Protein AF-A0AAD2RDF7-F1 (afdb_monomer)

Solvent-accessible surface area (backbone atoms only — not comparable to full-atom values): 6255 Å² total; per-residue (Å²): 138,85,80,79,76,79,86,71,86,76,76,76,45,74,53,82,87,52,53,69,68,60,45,61,56,57,56,38,82,54,84,51,80,73,48,51,39,19,70,72,67,72,40,93,87,49,51,53,66,61,49,50,34,53,50,67,67,74,44,80,82,80,80,79,74,53,70,69,56,52,53,47,63,70,41,46,64,58,53,50,52,51,49,27,71,75,68,74,50,88,85,78,90,74,53,68,73

Sequence (97 aa):
MAIAKEKTMNILASVKDMDRTQWLLTRRLGIGGSDAGIIMGLNQYKTAFELWLDKTDQVLPDESAGEAAYWGNQMEEVVAKEFEKRTGKKVRRSNMM

Nearest PDB structures (foldseek):
  3cpm-assembly1_A  TM=4.445E-01  e=9.273E+00  unclassified

InterPro domains:
  IPR011335 Restriction endonuclease type II-like [SSF52980] (7-96)
  IPR011604 PD-(D/E)XK endonuclease-like domain superfamily [G3DSA:3.90.320.10] (19-97)
  IPR019080 YqaJ viral recombinase [PF09588] (22-96)

pLDDT: mean 87.5, std 13.0, range [37.5, 98.44]

Secondary structure (DSSP, 8-state):
-PPPPP-------B-TT--HHHHHHHGGGS--HHHHHHHTT--SS--HHHHHHHHTTSS-------HHHHHHHHHHHHHHHHHHHHH--------B-

Mean predicted aligned error: 6.74 Å

Foldseek 3Di:
DDDPDPPDDDFQDQQPPPDPQRVLVSPLVDQDPVNVCQVVVNDPPDHPVRNVCSSVVVDRRPPDDDPVNVVCVVCVVVVQVVCCVVPVDDDDDDRID

Structure (mmCIF, N/CA/C/O backbone):
data_AF-A0AAD2RDF7-F1
#
_entry.id   AF-A0AAD2RDF7-F1
#
loop_
_atom_site.group_PDB
_atom_site.id
_atom_site.type_symbol
_atom_site.label_atom_id
_atom_site.label_alt_id
_atom_site.label_comp_id
_atom_site.label_asym_id
_atom_site.label_entity_id
_atom_site.label_seq_id
_atom_site.pdbx_PDB_ins_code
_atom_site.Cartn_x
_atom_site.Cartn_y
_atom_site.Cartn_z
_atom_site.occupancy
_atom_site.B_iso_or_equiv
_atom_site.auth_seq_id
_atom_site.auth_comp_id
_atom_site.auth_asym_id
_atom_site.auth_atom_id
_atom_site.pdbx_PDB_model_num
ATOM 1 N N . MET A 1 1 ? 14.328 -39.584 7.630 1.00 37.50 1 MET A N 1
ATOM 2 C CA . MET A 1 1 ? 13.073 -38.940 8.069 1.00 37.50 1 MET A CA 1
ATOM 3 C C . MET A 1 1 ? 13.374 -37.458 8.275 1.00 37.50 1 MET A C 1
ATOM 5 O O . MET A 1 1 ? 14.008 -37.114 9.261 1.00 37.50 1 MET A O 1
ATOM 9 N N . ALA A 1 2 ? 13.085 -36.610 7.282 1.00 44.03 2 ALA A N 1
ATOM 10 C CA . ALA A 1 2 ? 13.400 -35.181 7.338 1.00 44.03 2 ALA A CA 1
ATOM 11 C C . ALA A 1 2 ? 12.224 -34.434 7.976 1.00 44.03 2 ALA A C 1
ATOM 13 O O . ALA A 1 2 ? 11.108 -34.486 7.467 1.00 44.03 2 ALA A O 1
ATOM 14 N N . ILE A 1 3 ? 12.477 -33.782 9.108 1.00 47.31 3 ILE A N 1
ATOM 15 C CA . ILE A 1 3 ? 11.511 -32.911 9.775 1.00 47.31 3 ILE A CA 1
ATOM 16 C C . ILE A 1 3 ? 11.388 -31.656 8.906 1.00 47.31 3 ILE A C 1
ATOM 18 O O . ILE A 1 3 ? 12.374 -30.946 8.699 1.00 47.31 3 ILE A O 1
ATOM 22 N N . ALA A 1 4 ? 10.202 -31.409 8.349 1.00 50.78 4 ALA A N 1
ATOM 23 C CA . ALA A 1 4 ? 9.905 -30.153 7.677 1.00 50.78 4 ALA A CA 1
ATOM 24 C C . ALA A 1 4 ? 10.117 -29.015 8.688 1.00 50.78 4 ALA A C 1
ATOM 26 O O . ALA A 1 4 ? 9.457 -28.986 9.724 1.00 50.78 4 ALA A O 1
ATOM 27 N N . LYS A 1 5 ? 11.064 -28.106 8.421 1.00 53.25 5 LYS A N 1
ATOM 28 C CA . LYS A 1 5 ? 11.174 -26.860 9.189 1.00 53.25 5 LYS A CA 1
ATOM 29 C C . LYS A 1 5 ? 9.832 -26.138 9.072 1.00 53.25 5 LYS A C 1
ATOM 31 O O . LYS A 1 5 ? 9.396 -25.863 7.954 1.00 53.25 5 LYS A O 1
ATOM 36 N N . GLU A 1 6 ? 9.184 -25.859 10.200 1.00 57.34 6 GLU A N 1
ATOM 37 C CA . GLU A 1 6 ? 8.020 -24.975 10.239 1.00 57.34 6 GLU A CA 1
ATOM 38 C C . GLU A 1 6 ? 8.359 -23.680 9.497 1.00 57.34 6 GLU A C 1
ATOM 40 O O . GLU A 1 6 ? 9.384 -23.044 9.753 1.00 57.34 6 GLU A O 1
ATOM 45 N N . LYS A 1 7 ? 7.518 -23.310 8.530 1.00 56.06 7 LYS A N 1
ATOM 46 C CA . LYS A 1 7 ? 7.661 -22.070 7.771 1.00 56.06 7 LYS A CA 1
ATOM 47 C C . LYS A 1 7 ? 7.223 -20.917 8.675 1.00 56.06 7 LYS A C 1
ATOM 49 O O . LYS A 1 7 ? 6.081 -20.475 8.612 1.00 56.06 7 LYS A O 1
ATOM 54 N N . THR A 1 8 ? 8.112 -20.474 9.557 1.00 56.31 8 THR A N 1
ATOM 55 C CA . THR A 1 8 ? 7.883 -19.294 10.391 1.00 56.31 8 THR A CA 1
ATOM 56 C C . THR A 1 8 ? 7.832 -18.053 9.505 1.00 56.31 8 THR A C 1
ATOM 58 O O . THR A 1 8 ? 8.682 -17.860 8.635 1.00 56.31 8 THR A O 1
ATOM 61 N N . MET A 1 9 ? 6.813 -17.216 9.700 1.00 64.25 9 MET A N 1
ATOM 62 C CA . MET A 1 9 ? 6.730 -15.905 9.062 1.00 64.25 9 MET A CA 1
ATOM 63 C C . MET A 1 9 ? 7.860 -15.032 9.618 1.00 64.25 9 MET A C 1
ATOM 65 O O . MET A 1 9 ? 7.844 -14.674 10.794 1.00 64.25 9 MET A O 1
ATOM 69 N N . ASN A 1 10 ? 8.852 -14.721 8.788 1.00 74.12 10 ASN A N 1
ATOM 70 C CA . ASN A 1 10 ? 9.927 -13.817 9.176 1.00 74.12 10 ASN A CA 1
ATOM 71 C C . ASN A 1 10 ? 9.421 -12.378 9.066 1.00 74.12 10 ASN A C 1
ATOM 73 O O . ASN A 1 10 ? 9.040 -11.950 7.980 1.00 74.12 10 ASN A O 1
ATOM 77 N N . ILE A 1 11 ? 9.427 -11.651 10.184 1.00 79.19 11 ILE A N 1
ATOM 78 C CA . ILE A 1 11 ? 9.245 -10.195 10.190 1.00 79.19 11 ILE A CA 1
ATOM 79 C C . ILE A 1 11 ? 10.523 -9.596 9.596 1.00 79.19 11 ILE A C 1
ATOM 81 O O . ILE A 1 11 ? 11.613 -9.827 10.121 1.00 79.19 11 ILE A O 1
ATOM 85 N N . LEU A 1 12 ? 10.388 -8.876 8.486 1.00 80.94 12 LEU A N 1
ATOM 86 C CA . LEU A 1 12 ? 11.482 -8.242 7.759 1.00 80.94 12 LEU A CA 1
ATOM 87 C C . LEU A 1 12 ? 11.963 -6.980 8.479 1.00 80.94 12 LEU A C 1
ATOM 89 O O . LEU A 1 12 ? 13.170 -6.780 8.605 1.00 80.94 12 LEU A O 1
ATOM 93 N N . ALA A 1 13 ? 11.043 -6.134 8.957 1.00 83.19 13 ALA A N 1
ATOM 94 C CA . ALA A 1 13 ? 11.395 -4.903 9.667 1.00 83.19 13 ALA A CA 1
ATOM 95 C C . ALA A 1 13 ? 10.232 -4.292 10.470 1.00 83.19 13 ALA A C 1
ATOM 97 O O . ALA A 1 13 ? 9.055 -4.494 10.172 1.00 83.19 13 ALA A O 1
ATOM 98 N N . SER A 1 14 ? 10.574 -3.457 11.459 1.00 87.06 14 SER A N 1
ATOM 99 C CA . SER A 1 14 ? 9.644 -2.477 12.039 1.00 87.06 14 SER A CA 1
ATOM 100 C C . SER A 1 14 ? 9.677 -1.194 11.213 1.00 87.06 14 SER A C 1
ATOM 102 O O . SER A 1 14 ? 10.755 -0.659 10.964 1.00 87.06 14 SER A O 1
ATOM 104 N N . VAL A 1 15 ? 8.511 -0.670 10.833 1.00 89.00 15 VAL A N 1
ATOM 105 C CA . VAL A 1 15 ? 8.398 0.554 10.014 1.00 89.00 15 VAL A CA 1
ATOM 106 C C . VAL A 1 15 ? 8.064 1.812 10.821 1.00 89.00 15 VAL A C 1
ATOM 108 O O . VAL A 1 15 ? 7.845 2.867 10.241 1.00 89.00 15 VAL A O 1
ATOM 111 N N . LYS A 1 16 ? 8.001 1.719 12.157 1.00 85.38 16 LYS A N 1
ATOM 112 C CA . LYS A 1 16 ? 7.489 2.796 13.028 1.00 85.38 16 LYS A CA 1
ATOM 113 C C . LYS A 1 16 ? 8.232 4.132 12.869 1.00 85.38 16 LYS A C 1
ATOM 115 O O . LYS A 1 16 ? 7.583 5.170 12.877 1.00 85.38 16 LYS A O 1
ATOM 120 N N . ASP A 1 17 ? 9.551 4.075 12.715 1.00 87.00 17 ASP A N 1
ATOM 121 C CA . ASP A 1 17 ? 10.444 5.242 12.671 1.00 87.00 17 ASP A CA 1
ATOM 122 C C . ASP A 1 17 ? 11.322 5.221 11.405 1.00 87.00 17 ASP A C 1
ATOM 124 O O . ASP A 1 17 ? 12.431 5.750 11.378 1.00 87.00 17 ASP A O 1
ATOM 128 N N . MET A 1 18 ? 10.852 4.528 10.365 1.00 90.44 18 MET A N 1
ATOM 129 C CA . MET A 1 18 ? 11.595 4.335 9.127 1.00 90.44 18 MET A CA 1
ATOM 130 C C . MET A 1 18 ? 11.412 5.546 8.211 1.00 90.44 18 MET A C 1
ATOM 132 O O . MET A 1 18 ? 10.287 6.000 7.997 1.00 90.44 18 MET A O 1
ATOM 136 N N . ASP A 1 19 ? 12.511 6.044 7.646 1.00 90.19 19 ASP A N 1
ATOM 137 C CA . ASP A 1 19 ? 12.438 7.073 6.613 1.00 90.19 19 ASP A CA 1
ATOM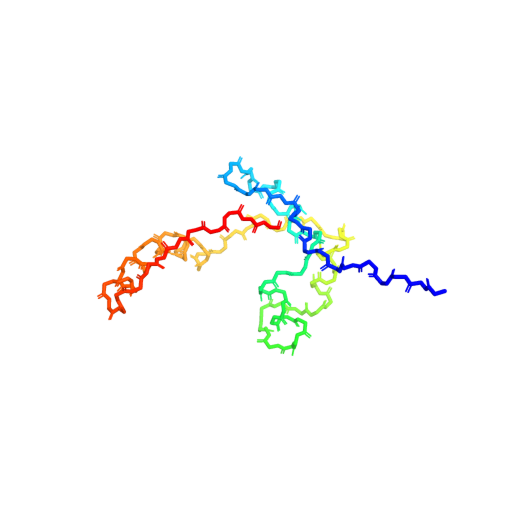 138 C C . ASP A 1 19 ? 11.690 6.554 5.375 1.00 90.19 19 ASP A C 1
ATOM 140 O O . ASP A 1 19 ? 11.671 5.354 5.083 1.00 90.19 19 ASP A O 1
ATOM 144 N N . ARG A 1 20 ? 11.076 7.466 4.622 1.00 85.25 20 ARG A N 1
ATOM 145 C CA . ARG A 1 20 ? 10.268 7.120 3.459 1.00 85.25 20 ARG A CA 1
ATOM 146 C C . ARG A 1 20 ? 11.063 6.380 2.386 1.00 85.25 20 ARG A C 1
ATOM 148 O O . ARG A 1 20 ? 10.557 5.391 1.855 1.00 85.25 20 ARG A O 1
ATOM 155 N N . THR A 1 21 ? 12.283 6.805 2.079 1.00 88.19 21 THR A N 1
ATOM 156 C CA . THR A 1 21 ? 13.119 6.140 1.071 1.00 88.19 21 THR A CA 1
ATOM 157 C C . THR A 1 21 ? 13.544 4.760 1.569 1.00 88.19 21 THR A C 1
ATOM 159 O O . THR A 1 21 ? 13.449 3.776 0.833 1.00 88.19 21 THR A O 1
ATOM 162 N N . GLN A 1 22 ? 13.903 4.637 2.850 1.00 89.69 22 GLN A N 1
ATOM 163 C CA . GLN A 1 22 ? 14.206 3.338 3.459 1.00 89.69 22 GLN A CA 1
ATOM 164 C C . GLN A 1 22 ? 12.989 2.398 3.431 1.00 89.69 22 GLN A C 1
ATOM 166 O O . GLN A 1 22 ? 13.130 1.207 3.144 1.00 89.69 22 GLN A O 1
ATOM 171 N N . TRP A 1 23 ? 11.787 2.924 3.663 1.00 89.69 23 TRP A N 1
ATOM 172 C CA . TRP A 1 23 ? 10.541 2.168 3.573 1.00 89.69 23 TRP A CA 1
ATOM 173 C C . TRP A 1 23 ? 10.242 1.709 2.142 1.00 89.69 23 TRP A C 1
ATOM 175 O O . TRP A 1 23 ? 9.891 0.545 1.929 1.00 89.69 23 TRP A O 1
ATOM 185 N N . LEU A 1 24 ? 10.444 2.582 1.150 1.00 89.25 24 LEU A N 1
ATOM 186 C CA . LEU A 1 24 ? 10.284 2.255 -0.269 1.00 89.25 24 LEU A CA 1
ATOM 187 C C . LEU A 1 24 ? 11.256 1.166 -0.739 1.00 89.25 24 LEU A C 1
ATOM 189 O O . LEU A 1 24 ? 10.871 0.332 -1.555 1.00 89.25 24 LEU A O 1
ATOM 193 N N . LEU A 1 25 ? 12.479 1.138 -0.212 1.00 89.75 25 LEU A N 1
ATOM 194 C CA . LEU A 1 25 ? 13.441 0.072 -0.493 1.00 89.75 25 LEU A CA 1
ATOM 195 C C . LEU A 1 25 ? 13.070 -1.225 0.235 1.00 89.75 25 LEU A C 1
ATOM 197 O O . LEU A 1 25 ? 13.006 -2.286 -0.380 1.00 89.75 25 LEU A O 1
ATOM 201 N N . THR A 1 26 ? 12.743 -1.147 1.526 1.00 90.19 26 THR A N 1
ATOM 202 C CA . THR A 1 26 ? 12.397 -2.329 2.335 1.00 90.19 26 THR A CA 1
ATOM 203 C C . THR A 1 26 ? 11.175 -3.057 1.769 1.00 90.19 26 THR A C 1
ATOM 205 O O . THR A 1 26 ? 11.186 -4.283 1.658 1.00 90.19 26 THR A O 1
ATOM 208 N N . ARG A 1 27 ? 10.150 -2.325 1.299 1.00 90.12 27 ARG A N 1
ATOM 209 C CA . ARG A 1 27 ? 8.949 -2.936 0.698 1.00 90.12 27 ARG A CA 1
ATOM 210 C C . ARG A 1 27 ? 9.218 -3.690 -0.605 1.00 90.12 27 ARG A C 1
ATOM 212 O O . ARG A 1 27 ? 8.319 -4.382 -1.080 1.00 90.12 27 ARG A O 1
ATOM 219 N N . ARG A 1 28 ? 10.394 -3.554 -1.230 1.00 91.25 28 ARG A N 1
ATOM 220 C CA . ARG A 1 28 ? 10.760 -4.338 -2.424 1.00 91.25 28 ARG A CA 1
ATOM 221 C C . ARG A 1 28 ? 11.093 -5.790 -2.088 1.00 91.25 28 ARG A C 1
ATOM 223 O O . ARG A 1 28 ? 10.899 -6.654 -2.933 1.00 91.25 28 ARG A O 1
ATOM 230 N N . LEU A 1 29 ? 11.479 -6.069 -0.842 1.00 90.44 29 LEU A N 1
ATOM 231 C CA . LEU A 1 29 ? 11.876 -7.402 -0.373 1.00 90.44 29 LEU A CA 1
ATOM 232 C C . LEU A 1 29 ? 10.712 -8.399 -0.245 1.00 90.44 29 LEU A C 1
ATOM 234 O O . LEU A 1 29 ? 10.937 -9.587 -0.024 1.00 90.44 29 LEU A O 1
ATOM 238 N N . GLY A 1 30 ? 9.469 -7.937 -0.377 1.00 90.06 30 GLY A N 1
ATOM 239 C CA . GLY A 1 30 ? 8.279 -8.774 -0.275 1.00 90.06 30 GLY A CA 1
ATOM 240 C C . GLY A 1 30 ? 7.158 -8.317 -1.200 1.00 90.06 30 GLY A C 1
ATOM 241 O O . GLY A 1 30 ? 7.241 -7.274 -1.845 1.00 90.06 30 GLY A O 1
ATOM 242 N N . ILE A 1 31 ? 6.088 -9.108 -1.256 1.00 92.06 31 ILE A N 1
ATOM 243 C CA . ILE A 1 31 ? 4.850 -8.772 -1.968 1.00 92.06 31 ILE A CA 1
ATOM 244 C C . ILE A 1 31 ? 3.841 -8.255 -0.943 1.00 92.06 31 ILE A C 1
ATOM 246 O O . ILE A 1 31 ? 3.450 -8.984 -0.033 1.00 92.06 31 ILE A O 1
ATOM 250 N N . GLY A 1 32 ? 3.445 -6.990 -1.082 1.00 90.19 32 GLY A N 1
ATOM 251 C CA . GLY A 1 32 ? 2.458 -6.344 -0.220 1.00 90.19 32 GLY A CA 1
ATOM 252 C C . GLY A 1 32 ? 1.023 -6.468 -0.743 1.00 90.19 32 GLY A C 1
ATOM 253 O O . GLY A 1 32 ? 0.768 -6.981 -1.833 1.00 90.19 32 GLY A O 1
ATOM 254 N N . GLY A 1 33 ? 0.064 -5.931 0.018 1.00 90.38 33 GLY A N 1
ATOM 255 C CA . GLY A 1 33 ? -1.359 -5.974 -0.348 1.00 90.38 33 GLY A CA 1
ATOM 256 C C . GLY A 1 33 ? -1.682 -5.284 -1.681 1.00 90.38 33 GLY A C 1
ATOM 257 O O . GLY A 1 33 ? -2.479 -5.798 -2.461 1.00 90.38 33 GLY A O 1
ATOM 258 N N . SER 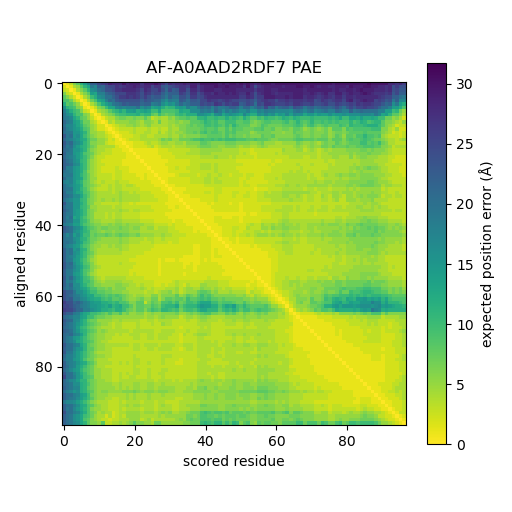A 1 34 ? -1.022 -4.162 -1.986 1.00 89.50 34 SER A N 1
ATOM 259 C CA . SER A 1 34 ? -1.169 -3.465 -3.274 1.00 89.50 34 SER A CA 1
ATOM 260 C C . SER A 1 34 ? -0.639 -4.284 -4.452 1.00 89.50 34 SER A C 1
ATOM 262 O O . SER A 1 34 ? -1.216 -4.264 -5.538 1.00 89.50 34 SER A O 1
ATOM 264 N N . ASP A 1 35 ? 0.452 -5.018 -4.227 1.00 94.81 35 ASP A N 1
ATOM 265 C CA . ASP A 1 35 ? 1.130 -5.812 -5.249 1.00 94.81 35 ASP A CA 1
ATOM 266 C C . ASP A 1 35 ? 0.280 -7.022 -5.644 1.00 94.81 35 ASP A C 1
ATOM 268 O O . ASP A 1 35 ? 0.213 -7.375 -6.818 1.00 94.81 35 ASP A O 1
ATOM 272 N N . ALA A 1 36 ? -0.436 -7.610 -4.679 1.00 95.44 36 ALA A N 1
ATOM 273 C CA . ALA A 1 36 ? -1.335 -8.732 -4.923 1.00 95.44 36 ALA A CA 1
ATOM 274 C C . ALA A 1 36 ? -2.401 -8.399 -5.984 1.00 95.44 36 ALA A C 1
ATOM 276 O O . ALA A 1 36 ? -2.623 -9.190 -6.897 1.00 95.44 36 ALA A O 1
ATOM 277 N N . GLY A 1 37 ? -3.009 -7.208 -5.927 1.00 95.69 37 GLY A N 1
ATOM 278 C CA . GLY A 1 37 ? -3.988 -6.777 -6.932 1.00 95.69 37 GLY A CA 1
ATOM 279 C C . GLY A 1 37 ? -3.388 -6.617 -8.335 1.00 95.69 37 GLY A C 1
ATOM 280 O O . GLY A 1 37 ? -4.041 -6.952 -9.321 1.00 95.69 37 GLY A O 1
ATOM 281 N N . ILE A 1 38 ? -2.135 -6.157 -8.425 1.00 96.50 38 ILE A N 1
ATOM 282 C CA . ILE A 1 38 ? -1.404 -6.022 -9.695 1.00 96.50 38 ILE A CA 1
ATOM 283 C C . ILE A 1 38 ? -1.087 -7.399 -10.287 1.00 96.50 38 ILE A C 1
ATOM 285 O O . ILE A 1 38 ? -1.331 -7.629 -11.468 1.00 96.50 38 ILE A O 1
ATOM 289 N N . ILE A 1 39 ? -0.591 -8.329 -9.464 1.00 96.19 39 ILE A N 1
ATOM 290 C CA . ILE A 1 39 ? -0.264 -9.703 -9.881 1.00 96.19 39 ILE A CA 1
ATOM 291 C C . ILE A 1 39 ? -1.509 -10.423 -10.406 1.00 96.19 39 ILE A C 1
ATOM 293 O O . ILE A 1 39 ? -1.434 -11.140 -11.400 1.00 96.19 39 ILE A O 1
ATOM 297 N N . MET A 1 40 ? -2.661 -10.196 -9.772 1.00 96.56 40 MET A N 1
ATOM 298 C CA . MET A 1 40 ? -3.942 -10.761 -10.203 1.00 96.56 40 MET A CA 1
ATOM 299 C C . MET A 1 40 ? -4.536 -10.071 -11.443 1.00 96.56 40 MET A C 1
ATOM 301 O O . MET A 1 40 ? -5.596 -10.484 -11.907 1.00 96.56 40 MET A O 1
ATOM 305 N N . GLY A 1 41 ? -3.900 -9.021 -11.975 1.00 94.62 41 GLY A N 1
ATOM 306 C CA . GLY A 1 41 ? -4.399 -8.273 -13.133 1.00 94.62 41 GLY A CA 1
ATOM 307 C C . GLY A 1 41 ? -5.643 -7.425 -12.844 1.00 94.62 41 GLY A C 1
ATOM 308 O O . GLY A 1 41 ? -6.357 -7.054 -13.769 1.00 94.62 41 GLY A O 1
ATOM 309 N N . LEU A 1 42 ? -5.918 -7.120 -11.572 1.00 95.06 42 LEU A N 1
ATOM 310 C CA . LEU A 1 42 ? -7.082 -6.339 -11.129 1.00 95.06 42 LEU A CA 1
ATOM 311 C C . LEU A 1 42 ? -6.746 -4.860 -10.877 1.00 95.06 42 LEU A C 1
ATOM 313 O O . LEU A 1 42 ? -7.572 -4.105 -10.367 1.00 95.06 42 LEU A O 1
ATOM 317 N N . ASN A 1 43 ? -5.519 -4.444 -11.189 1.00 93.50 43 ASN A N 1
ATOM 318 C CA . ASN A 1 43 ? -5.045 -3.083 -10.984 1.00 93.50 43 ASN A CA 1
ATOM 319 C C . ASN A 1 43 ? -5.084 -2.293 -12.303 1.00 93.50 43 ASN A C 1
ATOM 321 O O . ASN A 1 43 ? -4.504 -2.716 -13.296 1.00 93.50 43 ASN A O 1
ATOM 325 N N . GLN A 1 44 ? -5.747 -1.134 -12.295 1.00 93.25 44 GLN A N 1
ATOM 326 C CA . GLN A 1 44 ? -5.863 -0.242 -13.460 1.00 93.25 44 GLN A CA 1
ATOM 327 C C . GLN A 1 44 ? -4.711 0.770 -13.601 1.00 93.25 44 GLN A C 1
ATOM 329 O O . GLN A 1 44 ? -4.634 1.472 -14.602 1.00 93.25 44 GLN A O 1
ATOM 334 N N . TYR A 1 45 ? -3.848 0.885 -12.590 1.00 89.75 45 TYR A N 1
ATOM 335 C CA . TYR A 1 45 ? -2.797 1.902 -12.494 1.00 89.75 45 TYR A CA 1
ATOM 336 C C . TYR A 1 45 ? -1.398 1.361 -12.800 1.00 89.75 45 TYR A C 1
ATOM 338 O O . TYR A 1 45 ? -0.531 2.129 -13.198 1.00 89.75 45 TYR A O 1
ATOM 346 N N . LYS A 1 46 ? -1.156 0.068 -12.562 1.00 92.25 46 LYS A N 1
ATOM 347 C CA . LYS A 1 46 ? 0.161 -0.559 -12.702 1.00 92.25 46 LYS A CA 1
ATOM 348 C C . LYS A 1 46 ? 0.030 -1.986 -13.216 1.00 92.25 46 LYS A C 1
ATOM 350 O O . LYS A 1 46 ? -0.783 -2.764 -12.718 1.00 92.25 46 LYS A O 1
ATOM 355 N N . THR A 1 47 ? 0.864 -2.334 -14.186 1.00 94.94 47 THR A N 1
ATOM 356 C CA . THR A 1 47 ? 0.951 -3.666 -14.790 1.00 94.94 47 THR A CA 1
ATOM 357 C C . THR A 1 47 ? 1.869 -4.600 -13.995 1.00 94.94 47 THR A C 1
ATOM 359 O O . THR A 1 47 ? 2.734 -4.168 -13.227 1.00 94.94 47 THR A O 1
ATOM 362 N N . ALA A 1 48 ? 1.731 -5.911 -14.217 1.00 96.12 48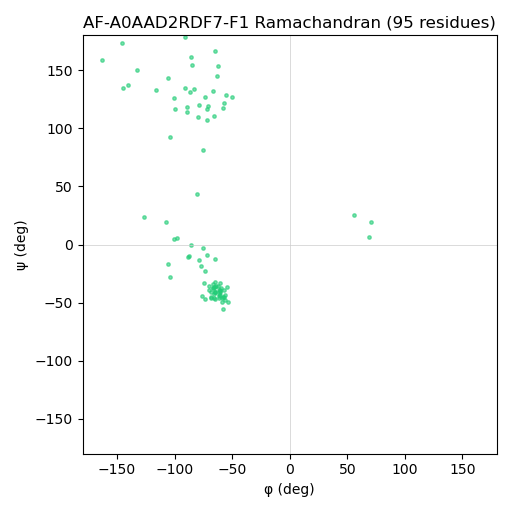 ALA A N 1
ATOM 363 C CA . ALA A 1 48 ? 2.616 -6.912 -13.616 1.00 96.12 48 ALA A CA 1
ATOM 364 C C . ALA A 1 48 ? 4.092 -6.723 -14.020 1.00 96.12 48 ALA A C 1
ATOM 366 O O . ALA A 1 48 ? 4.984 -6.961 -13.208 1.00 96.12 48 ALA A O 1
ATOM 367 N N . PHE A 1 49 ? 4.353 -6.250 -15.244 1.00 95.75 49 PHE A N 1
ATOM 368 C CA . PHE A 1 49 ? 5.710 -5.969 -15.714 1.00 95.75 49 PHE A CA 1
ATOM 369 C C . PHE A 1 49 ? 6.337 -4.778 -14.977 1.00 95.75 49 PHE A C 1
ATOM 371 O O . PHE A 1 49 ? 7.457 -4.878 -14.485 1.00 95.75 49 PHE A O 1
ATOM 378 N N . GLU A 1 50 ? 5.599 -3.681 -14.805 1.00 94.75 50 GLU A N 1
ATOM 379 C CA . GLU A 1 50 ? 6.072 -2.523 -14.033 1.00 94.75 50 GLU A CA 1
ATOM 380 C C . GLU A 1 50 ? 6.281 -2.856 -12.553 1.00 94.75 50 GLU A C 1
ATOM 382 O O . GLU A 1 50 ? 7.159 -2.298 -11.892 1.00 94.75 50 GLU A O 1
ATOM 387 N N . LEU A 1 51 ? 5.473 -3.766 -11.999 1.00 94.88 51 LEU A N 1
ATOM 388 C CA . LEU A 1 51 ? 5.708 -4.285 -10.656 1.00 94.88 51 LEU A CA 1
ATOM 389 C C . LEU A 1 51 ? 7.008 -5.087 -10.596 1.00 94.88 51 LEU A C 1
ATOM 391 O O . LEU A 1 51 ? 7.795 -4.872 -9.679 1.00 94.88 51 LEU A O 1
ATOM 395 N N . TRP A 1 52 ? 7.251 -5.970 -11.565 1.00 95.12 52 TRP A N 1
ATOM 396 C CA . TRP A 1 52 ? 8.499 -6.726 -11.640 1.00 95.12 52 TRP A CA 1
ATOM 397 C C . TRP A 1 52 ? 9.720 -5.802 -11.715 1.00 95.12 52 TRP A C 1
ATOM 399 O O . TRP A 1 52 ? 10.659 -5.997 -10.944 1.00 95.12 52 TRP A O 1
ATOM 409 N N . LEU A 1 53 ? 9.679 -4.756 -12.549 1.00 95.56 53 LEU A N 1
ATOM 410 C CA . LEU A 1 53 ? 10.747 -3.753 -12.641 1.00 95.56 53 LEU A CA 1
ATOM 411 C C . LEU A 1 53 ? 11.025 -3.073 -11.288 1.00 95.56 53 LEU A C 1
ATOM 413 O O . LEU A 1 53 ? 12.182 -2.947 -10.891 1.00 95.56 53 LEU A O 1
ATOM 417 N N . ASP A 1 54 ? 9.977 -2.673 -10.558 1.00 92.94 54 ASP A N 1
ATOM 418 C CA . ASP A 1 54 ? 10.104 -2.056 -9.225 1.00 92.94 54 ASP A CA 1
ATOM 419 C C . ASP A 1 54 ? 10.688 -3.032 -8.192 1.00 92.94 54 ASP A C 1
ATOM 421 O O . ASP A 1 54 ? 11.535 -2.648 -7.394 1.00 92.94 54 ASP A O 1
ATOM 425 N N . LYS A 1 55 ? 10.278 -4.305 -8.210 1.00 93.44 55 LYS A N 1
ATOM 426 C CA . LYS A 1 55 ? 10.741 -5.321 -7.245 1.00 93.44 55 LYS A CA 1
ATOM 427 C C . LYS A 1 55 ? 12.145 -5.854 -7.522 1.00 93.44 55 LYS A C 1
ATOM 429 O O . LYS A 1 55 ? 12.744 -6.437 -6.627 1.00 93.44 55 LYS A O 1
ATOM 434 N N . THR A 1 56 ? 12.654 -5.678 -8.738 1.00 94.00 56 THR A N 1
ATOM 435 C CA . THR A 1 56 ? 13.985 -6.149 -9.159 1.00 94.00 56 THR A CA 1
ATOM 436 C C . THR A 1 56 ? 14.990 -5.010 -9.329 1.00 94.00 56 THR A C 1
ATOM 438 O O . THR A 1 56 ? 16.004 -5.177 -10.006 1.00 94.00 56 THR A O 1
ATOM 441 N N . ASP A 1 57 ? 14.699 -3.851 -8.726 1.00 91.19 57 ASP A N 1
ATOM 442 C CA . ASP A 1 57 ? 15.549 -2.656 -8.723 1.00 91.19 57 ASP A CA 1
ATOM 443 C C . ASP A 1 57 ? 15.935 -2.150 -10.126 1.00 91.19 57 ASP A C 1
ATOM 445 O O . ASP A 1 57 ? 16.934 -1.456 -10.298 1.00 91.19 57 ASP A O 1
ATOM 449 N N . GLN A 1 58 ? 15.121 -2.455 -11.142 1.00 93.69 58 GLN A N 1
ATOM 450 C CA . GLN A 1 58 ? 15.348 -2.002 -12.522 1.00 93.69 58 GLN A CA 1
ATOM 451 C C . GLN A 1 58 ? 14.921 -0.544 -12.729 1.00 93.69 58 GLN A C 1
ATOM 453 O O . GLN A 1 58 ? 15.247 0.066 -13.745 1.00 93.69 58 GLN A O 1
ATOM 458 N N . VAL A 1 59 ? 14.177 0.017 -11.772 1.00 91.25 59 VAL A N 1
ATOM 459 C CA . VAL A 1 59 ? 13.734 1.413 -11.752 1.00 91.25 59 VAL A CA 1
ATOM 460 C C . VAL A 1 59 ? 13.979 2.038 -10.382 1.00 91.25 59 VAL A C 1
ATOM 462 O O . VAL A 1 59 ? 13.927 1.366 -9.342 1.00 91.25 59 VAL A O 1
ATOM 465 N N . LEU A 1 60 ? 14.220 3.350 -10.372 1.00 85.94 60 LEU A N 1
ATOM 466 C CA . LEU A 1 60 ? 14.318 4.114 -9.131 1.00 85.94 60 LEU A CA 1
ATOM 467 C C . LEU A 1 60 ? 12.978 4.080 -8.379 1.00 85.94 60 LEU A C 1
ATOM 469 O O . LEU A 1 60 ? 11.926 4.044 -9.024 1.00 85.94 60 LEU A O 1
ATOM 473 N N . PRO A 1 61 ? 12.995 4.062 -7.035 1.00 79.44 61 PRO A N 1
ATOM 474 C CA . PRO A 1 61 ? 11.772 4.158 -6.256 1.00 79.44 61 PRO A CA 1
ATOM 475 C C . PRO A 1 61 ? 10.993 5.415 -6.631 1.00 79.44 61 PRO A C 1
ATOM 477 O O . PRO A 1 61 ? 11.539 6.516 -6.631 1.00 79.44 61 PRO A O 1
ATOM 480 N N . ASP A 1 62 ? 9.711 5.242 -6.939 1.00 79.81 62 ASP A N 1
ATOM 481 C CA . ASP A 1 62 ? 8.822 6.376 -7.135 1.00 79.81 62 ASP A CA 1
ATOM 482 C C . ASP A 1 62 ? 8.545 7.035 -5.782 1.00 79.81 62 ASP A C 1
ATOM 484 O O . ASP A 1 62 ? 7.847 6.498 -4.915 1.00 79.81 62 ASP A O 1
ATOM 488 N N . GLU A 1 63 ? 9.140 8.207 -5.596 1.00 73.50 63 GLU A N 1
ATOM 489 C CA . GLU A 1 63 ? 8.929 9.035 -4.424 1.00 73.50 63 GLU A CA 1
ATOM 490 C C . GLU A 1 63 ? 7.700 9.942 -4.564 1.00 73.50 63 GLU A C 1
ATOM 492 O O . GLU A 1 63 ? 7.356 10.644 -3.614 1.00 73.50 63 GLU A O 1
ATOM 497 N N . SER A 1 64 ? 6.962 9.920 -5.669 1.00 74.50 64 SER A N 1
ATOM 498 C CA . SER A 1 64 ? 5.726 10.686 -5.776 1.00 74.50 64 SER A CA 1
ATOM 499 C C . SER A 1 64 ? 4.576 9.954 -5.068 1.00 74.50 64 SER A C 1
ATOM 501 O O . SER A 1 64 ? 4.111 8.890 -5.462 1.00 74.50 64 SER A O 1
ATOM 503 N N . ALA A 1 65 ? 4.122 10.503 -3.939 1.00 74.88 65 ALA A N 1
ATOM 504 C CA . ALA A 1 65 ? 2.829 10.128 -3.376 1.00 74.88 65 ALA A CA 1
ATOM 505 C C . ALA A 1 65 ? 1.774 11.051 -3.995 1.00 74.88 65 ALA A C 1
ATOM 507 O O . ALA A 1 65 ? 1.803 12.256 -3.758 1.00 74.88 65 ALA A O 1
ATOM 508 N N . GLY A 1 66 ? 0.861 10.502 -4.798 1.00 85.7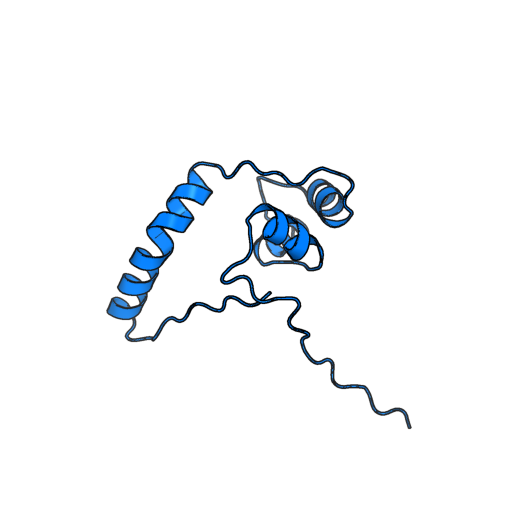5 66 GLY A N 1
ATOM 509 C CA . GLY A 1 66 ? -0.256 11.277 -5.346 1.00 85.75 66 GLY A CA 1
ATOM 510 C C . GLY A 1 66 ? -1.221 11.770 -4.258 1.00 85.75 66 GLY A C 1
ATOM 511 O O . GLY A 1 66 ? -1.219 11.267 -3.131 1.00 85.75 66 GLY A O 1
ATOM 512 N N . GLU A 1 67 ? -2.105 12.713 -4.602 1.00 92.00 67 GLU A N 1
ATOM 513 C CA . GLU A 1 67 ? -3.074 13.302 -3.657 1.00 92.00 67 GLU A CA 1
ATOM 514 C C . GLU A 1 67 ? -3.941 12.255 -2.944 1.00 92.00 67 GLU A C 1
ATOM 516 O O . GLU A 1 67 ? -4.226 12.384 -1.754 1.00 92.00 67 GLU A O 1
ATOM 521 N N . ALA A 1 68 ? -4.321 11.183 -3.644 1.00 89.75 68 ALA A N 1
ATOM 522 C CA . ALA A 1 68 ? -5.089 10.088 -3.058 1.00 89.75 68 ALA A CA 1
ATOM 523 C C . ALA A 1 68 ? -4.340 9.404 -1.899 1.00 89.75 68 ALA A C 1
ATOM 525 O O . ALA A 1 68 ? -4.939 9.102 -0.867 1.00 89.75 68 ALA A O 1
ATOM 526 N N . ALA A 1 69 ? -3.025 9.198 -2.038 1.00 89.62 69 ALA A N 1
ATOM 527 C CA . ALA A 1 69 ? -2.197 8.624 -0.981 1.00 89.62 69 ALA A CA 1
ATOM 528 C C . ALA A 1 69 ? -2.026 9.606 0.189 1.00 89.62 69 ALA A C 1
ATOM 530 O O . ALA A 1 69 ? -2.097 9.200 1.349 1.00 89.62 69 ALA A O 1
ATOM 531 N N . TYR A 1 70 ? -1.864 10.901 -0.106 1.00 92.44 70 TYR A N 1
ATOM 532 C CA . TYR A 1 70 ? -1.809 11.949 0.914 1.00 92.44 70 TYR A CA 1
ATOM 533 C C . TYR A 1 70 ? -3.076 11.962 1.780 1.00 92.44 70 TYR A C 1
ATOM 535 O O . TYR A 1 70 ? -2.986 11.807 3.000 1.00 92.44 70 TYR A O 1
ATOM 543 N N . TRP A 1 71 ? -4.256 12.075 1.162 1.00 95.44 71 TRP A N 1
ATOM 544 C CA . TRP A 1 71 ? -5.526 12.102 1.890 1.00 95.44 71 TRP A CA 1
ATOM 545 C C . TRP A 1 71 ? -5.834 10.775 2.584 1.00 95.44 71 TRP A C 1
ATOM 547 O O . TRP A 1 71 ? -6.370 10.787 3.691 1.00 95.44 71 TRP A O 1
ATOM 557 N N . GLY A 1 72 ? -5.438 9.642 1.994 1.00 94.25 72 GLY A N 1
ATOM 558 C CA . GLY A 1 72 ? -5.527 8.333 2.642 1.00 94.25 72 GLY A CA 1
ATOM 559 C C . GLY A 1 72 ? -4.789 8.302 3.982 1.00 94.25 72 GLY A C 1
ATOM 560 O O . GLY A 1 72 ? -5.375 7.922 4.995 1.00 94.25 72 GLY A O 1
ATOM 561 N N . ASN A 1 73 ? -3.547 8.794 4.012 1.00 91.50 73 ASN A N 1
ATOM 562 C CA . ASN A 1 73 ? -2.748 8.865 5.238 1.00 91.50 73 ASN A CA 1
ATOM 563 C C . ASN A 1 73 ? -3.358 9.815 6.281 1.00 91.50 73 ASN A C 1
ATOM 565 O O . ASN A 1 73 ? -3.374 9.492 7.467 1.00 91.50 73 ASN A O 1
ATOM 569 N N . GLN A 1 74 ? -3.873 10.977 5.856 1.00 95.75 74 GLN A N 1
ATOM 570 C CA . GLN A 1 74 ? -4.513 11.930 6.775 1.00 95.75 74 GLN A CA 1
ATOM 571 C C . GLN A 1 74 ? -5.790 11.356 7.407 1.00 95.75 74 GLN A C 1
ATOM 573 O O . GLN A 1 74 ? -6.073 11.602 8.579 1.00 95.75 74 GLN A O 1
ATOM 578 N N . MET A 1 75 ? -6.561 10.580 6.641 1.00 97.50 75 MET A N 1
ATOM 579 C CA . MET A 1 75 ? -7.866 10.074 7.067 1.00 97.50 75 MET A CA 1
ATOM 580 C C . MET A 1 75 ? -7.808 8.737 7.813 1.00 97.50 75 MET A C 1
ATOM 582 O O . MET A 1 75 ? -8.814 8.350 8.406 1.00 97.50 75 MET A O 1
ATOM 586 N N . GLU A 1 76 ? -6.667 8.040 7.824 1.00 95.62 76 GLU A N 1
ATOM 587 C CA . GLU A 1 76 ? -6.535 6.696 8.406 1.00 95.62 76 GLU A CA 1
ATOM 588 C C . GLU A 1 76 ? -7.030 6.637 9.863 1.00 95.62 76 GLU A C 1
ATOM 590 O O . GLU A 1 76 ? -7.872 5.807 10.204 1.00 95.62 76 GLU A O 1
ATOM 595 N N . GLU A 1 77 ? -6.583 7.571 10.707 1.00 96.50 77 GLU A N 1
ATOM 596 C CA . GLU A 1 77 ? -6.961 7.634 12.126 1.00 96.50 77 GLU A CA 1
ATOM 597 C C . GLU A 1 77 ? -8.449 7.972 12.319 1.00 96.50 77 GLU A C 1
ATOM 599 O O . GLU A 1 77 ? -9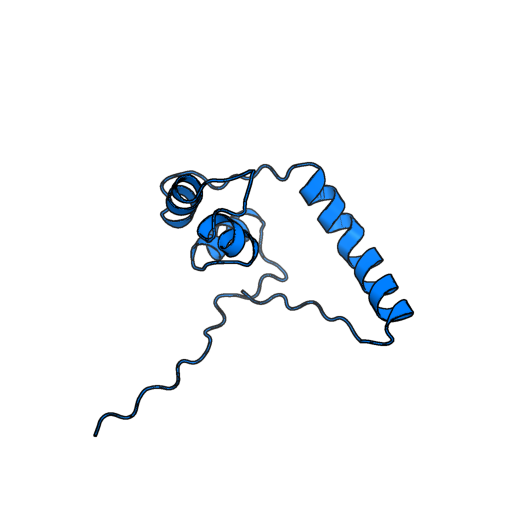.114 7.443 13.212 1.00 96.50 77 GLU A O 1
ATOM 604 N N . VAL A 1 78 ? -8.990 8.854 11.472 1.00 97.75 78 VAL A N 1
ATOM 605 C CA . VAL A 1 78 ? -10.403 9.257 11.520 1.00 97.75 78 VAL A CA 1
ATOM 606 C C . VAL A 1 78 ? -11.296 8.063 11.189 1.00 97.75 78 VAL A C 1
ATOM 608 O O . VAL A 1 78 ? -12.246 7.772 11.918 1.00 97.75 78 VAL A O 1
ATOM 611 N N . VAL A 1 79 ? -10.962 7.338 10.119 1.00 97.56 79 VAL A N 1
ATOM 612 C CA . VAL A 1 79 ? -11.689 6.137 9.691 1.00 97.56 79 VAL A CA 1
AT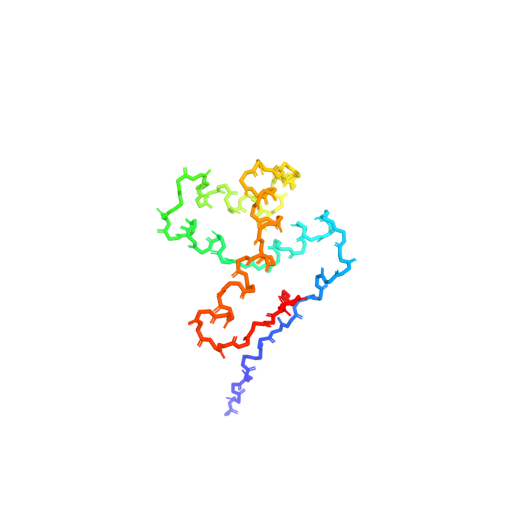OM 613 C C . VAL A 1 79 ? -11.562 5.023 10.731 1.00 97.56 79 VAL A C 1
ATOM 615 O O . VAL A 1 79 ? -12.563 4.375 11.039 1.00 97.56 79 VAL A O 1
ATOM 618 N N . ALA A 1 80 ? -10.377 4.828 11.319 1.00 97.44 80 ALA A N 1
ATOM 619 C CA . ALA A 1 80 ? -10.159 3.840 12.374 1.00 97.44 80 ALA A CA 1
ATOM 620 C C . ALA A 1 80 ? -11.072 4.090 13.586 1.00 97.44 80 ALA A C 1
ATOM 622 O O . ALA A 1 80 ? -11.792 3.183 14.001 1.00 97.44 80 ALA A O 1
ATOM 623 N N . LYS A 1 81 ? -11.123 5.326 14.100 1.00 97.75 81 LYS A N 1
ATOM 624 C CA . LYS A 1 81 ? -11.993 5.695 15.234 1.00 97.75 81 LYS A CA 1
ATOM 625 C C . LYS A 1 81 ? -13.474 5.499 14.934 1.00 97.75 81 LYS A C 1
ATOM 627 O O . LYS A 1 81 ? -14.219 4.993 15.773 1.00 97.75 81 LYS A O 1
ATOM 632 N N . GLU A 1 82 ? -13.916 5.884 13.739 1.00 98.12 82 GLU A N 1
ATOM 633 C CA . GLU A 1 82 ? -15.313 5.697 13.342 1.00 98.12 82 GLU A CA 1
ATOM 634 C C . GLU A 1 82 ? -15.663 4.206 13.200 1.00 98.12 82 GLU A C 1
ATOM 636 O O . GLU A 1 82 ? -16.746 3.779 13.609 1.00 98.12 82 GLU A O 1
ATOM 641 N N . PHE A 1 83 ? -14.736 3.387 12.693 1.00 98.19 83 PHE A N 1
ATOM 642 C CA . PHE A 1 83 ? -14.890 1.933 12.652 1.00 98.19 83 PHE A CA 1
ATOM 643 C C . PHE A 1 83 ? -15.016 1.328 14.057 1.00 98.19 83 PHE A C 1
ATOM 645 O O . PHE A 1 83 ? -15.919 0.516 14.288 1.00 98.19 83 PHE A O 1
ATOM 652 N N . GLU A 1 84 ? -14.164 1.731 15.007 1.00 98.25 84 GLU A N 1
ATOM 653 C CA . GLU A 1 84 ? -14.255 1.281 16.404 1.00 98.25 84 GLU A CA 1
ATOM 654 C C . GLU A 1 84 ? -15.616 1.642 17.009 1.00 98.25 84 GLU A C 1
ATOM 656 O O . GLU A 1 84 ? -16.288 0.785 17.585 1.00 98.25 84 GLU A O 1
ATOM 661 N N . LYS A 1 85 ? -16.078 2.882 16.801 1.00 98.12 85 LYS A N 1
ATOM 662 C CA . LYS A 1 85 ? -17.371 3.365 17.301 1.00 98.12 85 LYS A CA 1
ATOM 663 C C . LYS A 1 85 ? -18.558 2.576 16.743 1.00 98.12 85 LYS A C 1
ATOM 665 O O . LYS A 1 85 ? -19.466 2.237 17.497 1.00 98.12 85 LYS A O 1
ATOM 670 N N . ARG A 1 86 ? -18.578 2.290 15.436 1.00 98.44 86 ARG A N 1
ATOM 671 C CA . ARG A 1 86 ? -19.701 1.585 14.784 1.00 98.44 86 ARG A CA 1
ATOM 672 C C . ARG A 1 86 ? -19.741 0.096 15.092 1.00 98.44 86 ARG A C 1
ATOM 674 O O . ARG A 1 86 ? -20.818 -0.489 15.112 1.00 98.44 86 ARG A O 1
ATOM 681 N N . THR A 1 87 ? -18.578 -0.527 15.263 1.00 98.12 87 THR A N 1
ATOM 682 C CA . THR A 1 87 ? -18.474 -1.990 15.366 1.00 98.12 87 THR A CA 1
ATOM 683 C C . THR A 1 87 ? -18.213 -2.492 16.782 1.00 98.12 87 THR A C 1
ATOM 685 O O . THR A 1 87 ? -18.372 -3.685 17.032 1.00 98.12 87 THR A O 1
ATOM 688 N N . GLY A 1 88 ? -17.771 -1.623 17.697 1.00 97.81 88 GLY A N 1
ATOM 689 C CA . GLY A 1 88 ? -17.320 -1.994 19.040 1.00 97.81 88 GLY A CA 1
ATOM 690 C C . GLY A 1 88 ? -16.004 -2.783 19.066 1.00 97.81 88 GLY A C 1
ATOM 691 O O . GLY A 1 88 ? -15.598 -3.269 20.123 1.00 97.81 88 GLY A O 1
ATOM 692 N N . LYS A 1 89 ? -15.332 -2.951 17.920 1.00 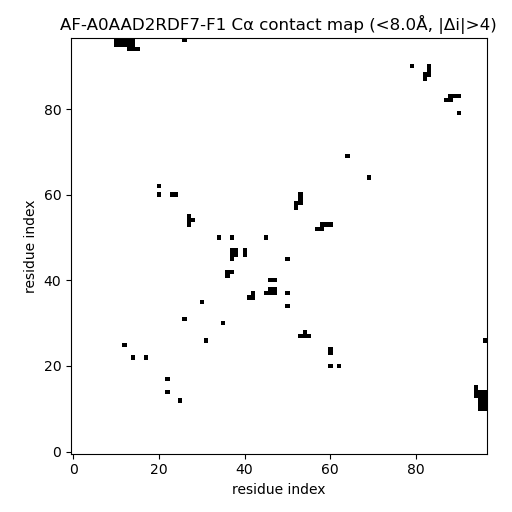97.81 89 LYS A N 1
ATOM 693 C CA . LYS A 1 89 ? -14.047 -3.657 17.816 1.00 97.81 89 LYS A CA 1
ATOM 694 C C . LYS A 1 89 ? -12.891 -2.712 18.136 1.00 97.81 89 LYS A C 1
ATOM 696 O O . LYS A 1 89 ? -13.004 -1.513 17.930 1.00 97.81 89 LYS A O 1
ATOM 701 N N . LYS A 1 90 ? -11.767 -3.271 18.597 1.00 96.69 90 LYS A 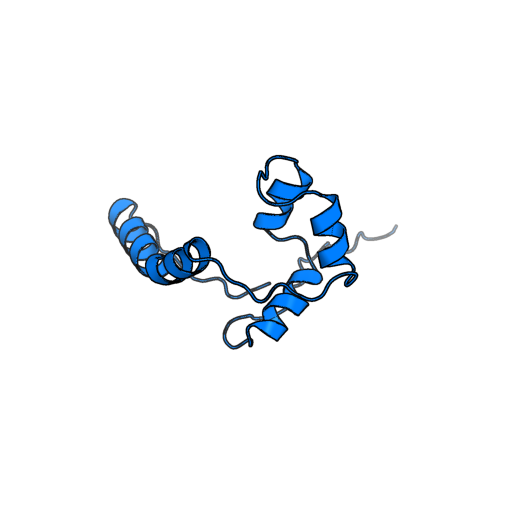N 1
ATOM 702 C CA . LYS A 1 90 ? -10.515 -2.528 18.814 1.00 96.69 90 LYS A CA 1
ATOM 703 C C . LYS A 1 90 ? -9.644 -2.572 17.562 1.00 96.69 90 LYS A C 1
ATOM 705 O O . LYS A 1 90 ? -9.438 -3.654 17.009 1.00 96.69 90 LYS A O 1
ATOM 710 N N . VAL A 1 91 ? -9.088 -1.434 17.171 1.00 96.94 91 VAL A N 1
ATOM 711 C CA . VAL A 1 91 ? -8.131 -1.288 16.070 1.00 96.94 91 VAL A CA 1
ATOM 712 C C . VAL A 1 91 ? -6.732 -1.072 16.644 1.00 96.94 91 VAL A C 1
ATOM 714 O O . VAL A 1 91 ? -6.544 -0.447 17.685 1.00 96.94 91 VAL A O 1
ATOM 717 N N . ARG A 1 92 ? -5.721 -1.646 15.988 1.00 94.06 92 ARG A N 1
ATOM 718 C CA . ARG A 1 92 ? -4.310 -1.469 16.349 1.00 94.06 92 ARG A CA 1
ATOM 719 C C . ARG A 1 92 ? -3.477 -1.353 15.084 1.00 94.06 92 ARG A C 1
ATOM 721 O O . ARG A 1 92 ? -3.658 -2.147 14.163 1.00 94.06 92 ARG A O 1
ATOM 728 N N . ARG A 1 93 ? -2.529 -0.415 15.068 1.00 90.12 93 ARG A N 1
ATOM 729 C CA . ARG A 1 93 ? -1.509 -0.347 14.018 1.00 90.12 93 ARG A CA 1
ATOM 730 C C . ARG A 1 93 ? -0.480 -1.457 14.210 1.00 90.12 93 ARG A C 1
ATOM 732 O O . ARG A 1 93 ? 0.112 -1.585 15.280 1.00 90.12 93 ARG A O 1
ATOM 739 N N . SER A 1 94 ? -0.267 -2.235 13.154 1.00 86.06 94 SER A N 1
ATOM 740 C CA . SER A 1 94 ? 0.803 -3.225 13.057 1.00 86.06 94 SER A CA 1
ATOM 741 C C . SER A 1 94 ? 1.896 -2.651 12.162 1.00 86.06 94 SER A C 1
ATOM 743 O O . SER A 1 94 ? 1.832 -2.777 10.945 1.00 86.06 94 SER A O 1
ATOM 745 N N . ASN A 1 95 ? 2.891 -1.996 12.761 1.00 85.69 95 ASN A N 1
ATOM 746 C CA . ASN A 1 95 ? 4.027 -1.399 12.045 1.00 85.69 95 ASN A CA 1
ATOM 747 C C . ASN A 1 95 ? 5.089 -2.456 11.695 1.00 85.69 95 ASN A C 1
ATOM 749 O O . ASN A 1 95 ? 6.280 -2.231 11.903 1.00 85.69 95 ASN A O 1
ATOM 753 N N . MET A 1 96 ? 4.651 -3.620 11.222 1.00 84.62 96 MET A N 1
ATOM 754 C 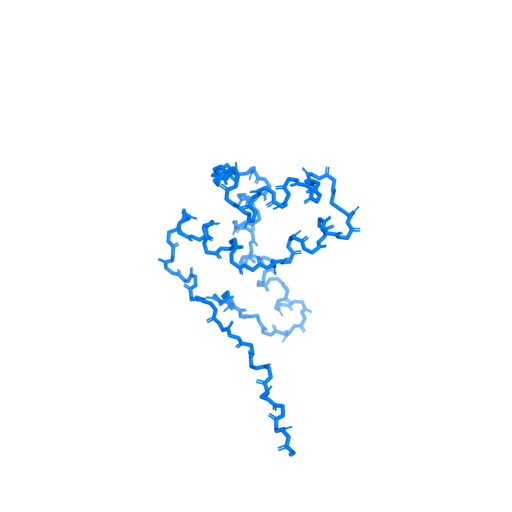CA . MET A 1 96 ? 5.508 -4.755 10.888 1.00 84.62 96 MET A CA 1
ATOM 755 C C . MET A 1 96 ? 5.414 -5.026 9.393 1.00 84.62 96 MET A C 1
ATOM 757 O O . MET A 1 96 ? 4.309 -5.068 8.847 1.00 84.62 96 MET A O 1
ATOM 761 N N . MET A 1 97 ? 6.569 -5.211 8.765 1.00 77.50 97 MET A N 1
ATOM 762 C CA . MET A 1 97 ? 6.723 -5.667 7.386 1.00 77.50 97 MET A CA 1
ATOM 763 C C . MET A 1 97 ? 7.429 -7.012 7.373 1.00 77.50 97 MET A C 1
ATOM 765 O O . MET A 1 97 ? 8.293 -7.210 8.257 1.00 77.50 97 MET A O 1
#

Organism: Listeria monocytogenes (NCBI:txid1639)

Radius of gyration: 17.02 Å; Cα contacts (8 Å, |Δi|>4): 52; chains: 1; bounding box: 35×52×35 Å